Protein AF-0000000081576548 (afdb_homodimer)

Secondary structure (DSSP, 8-state):
-HHHHHHHHHHHHHHHHHHHHHHHHHHHHHHHHHHHHHHHHHHHHHHHHHHHHHHHHHHHHHHHHHH-/-HHHHHHHHHHHHHHHHHHHHHHHHHHHHHHHHHHHHHHHHHHHHHHHHHHHHHHHHHHHHHHHHHH-

Radius of gyration: 29.5 Å; Cα contacts (8 Å, |Δi|>4): 88; chains: 2; bounding box: 16×90×52 Å

Organism: NCBI:txid460523

Foldseek 3Di:
DVVVVVVVVVVVVVVVVVVVVVVVVVVVVVVVVVVVVVVVVVVVVVVVVVVVVVVVVVVVVVVVVVVD/DVVVVVVVVVVVVVVVVVVVVVVVVVVVVVVVVVVVVVVVVVVVVVVVVVVVVVVVVVVVVVVVVVVD

Structure (mmCIF, N/CA/C/O backbone):
data_AF-0000000081576548-model_v1
#
loop_
_entity.id
_entity.type
_entity.pdbx_description
1 polymer 'Uncharacterized protein'
#
loop_
_atom_site.group_PDB
_atom_site.id
_atom_site.type_symbol
_atom_site.label_atom_id
_atom_site.label_alt_id
_atom_site.label_comp_id
_atom_site.label_asym_id
_atom_site.label_entity_id
_atom_site.label_seq_id
_atom_site.pdbx_PDB_ins_code
_atom_site.Cartn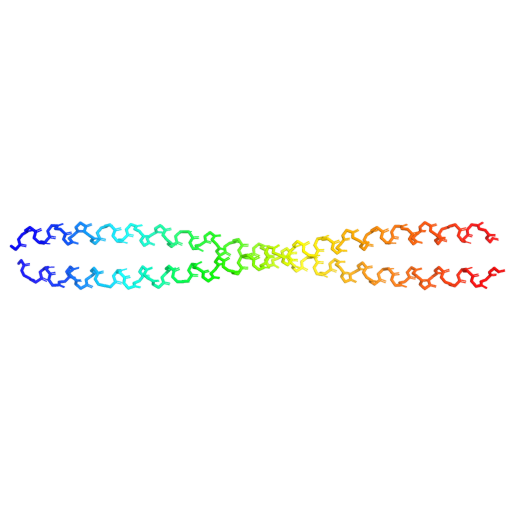_x
_atom_site.Cartn_y
_atom_site.Cartn_z
_atom_site.occupancy
_atom_site.B_iso_or_equiv
_atom_site.auth_seq_id
_atom_site.auth_comp_id
_atom_site.auth_asym_id
_atom_site.auth_atom_id
_atom_site.pdbx_PDB_model_num
ATOM 1 N N . GLU A 1 1 ? 2.977 46.156 26.688 1 48.28 1 GLU A N 1
ATOM 2 C CA . GLU A 1 1 ? 1.759 45.625 26.078 1 48.28 1 GLU A CA 1
ATOM 3 C C . GLU A 1 1 ? 1.893 45.562 24.562 1 48.28 1 GLU A C 1
ATOM 5 O O . GLU A 1 1 ? 1.538 44.531 23.953 1 48.28 1 GLU A O 1
ATOM 10 N N . ALA A 1 2 ? 2.373 46.438 23.797 1 54.47 2 ALA A N 1
ATOM 11 C CA . ALA A 1 2 ? 2.551 46.469 22.344 1 54.47 2 ALA A CA 1
ATOM 12 C C . ALA A 1 2 ? 3.578 45.438 2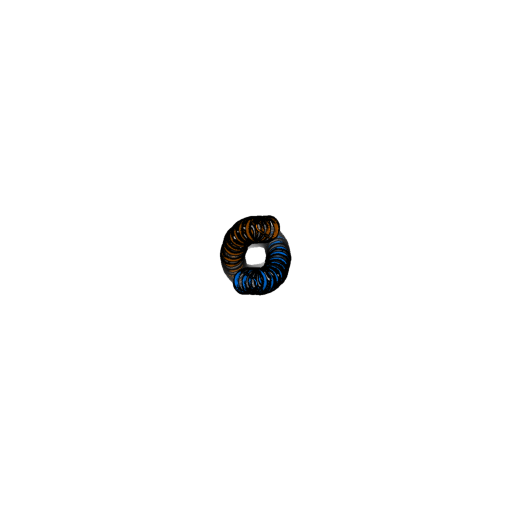1.891 1 54.47 2 ALA A C 1
ATOM 14 O O . ALA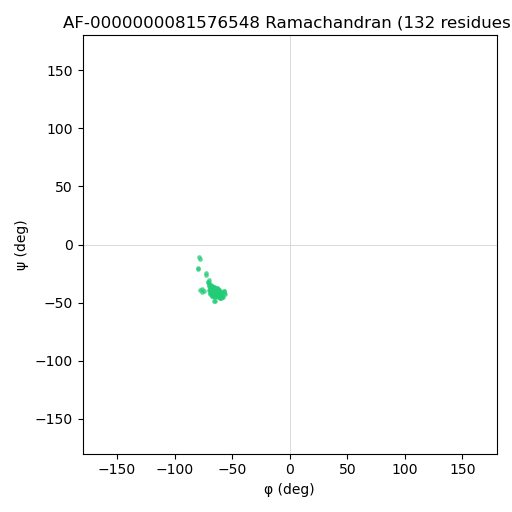 A 1 2 ? 3.385 44.781 20.875 1 54.47 2 ALA A O 1
ATOM 15 N N . TYR A 1 3 ? 4.605 45.25 22.656 1 56.34 3 TYR A N 1
ATOM 16 C CA . TYR A 1 3 ? 5.664 44.281 22.312 1 56.34 3 TYR A CA 1
ATOM 17 C C . TYR A 1 3 ? 5.148 42.844 22.359 1 56.34 3 TYR A C 1
ATOM 19 O O . TYR A 1 3 ? 5.469 42.062 21.484 1 56.34 3 TYR A O 1
ATOM 27 N N . LYS A 1 4 ? 4.25 42.688 23.344 1 64.75 4 LYS A N 1
ATOM 28 C CA . LYS A 1 4 ? 3.686 41.344 23.484 1 64.75 4 LYS A CA 1
ATOM 29 C C . LYS A 1 4 ? 2.711 41.031 22.359 1 64.75 4 LYS A C 1
ATOM 31 O O . LYS A 1 4 ? 2.674 39.906 21.859 1 64.75 4 LYS A O 1
ATOM 36 N N . SER A 1 5 ? 2.141 42.156 21.844 1 67.75 5 SER A N 1
ATOM 37 C CA . SER A 1 5 ? 1.157 41.969 20.781 1 67.75 5 SER A CA 1
ATOM 38 C C . SER A 1 5 ? 1.828 41.594 19.453 1 67.75 5 SER A C 1
ATOM 40 O O . SER A 1 5 ? 1.358 40.719 18.734 1 67.75 5 SER A O 1
ATOM 42 N N . GLY A 1 6 ? 2.965 42.219 19.156 1 69.62 6 GLY A N 1
ATOM 43 C CA . GLY A 1 6 ? 3.705 41.938 17.938 1 69.62 6 GLY A CA 1
ATOM 44 C C . GLY A 1 6 ? 4.273 40.531 17.906 1 69.62 6 GLY A C 1
ATOM 45 O O . GLY A 1 6 ? 4.277 39.875 16.859 1 69.62 6 GLY A O 1
ATOM 46 N N . SER A 1 7 ? 4.684 40.156 19.172 1 78 7 SER A N 1
ATOM 47 C CA . SER A 1 7 ? 5.281 38.812 19.281 1 78 7 SER A CA 1
ATOM 48 C C . SER A 1 7 ? 4.238 37.719 19.094 1 78 7 SER A C 1
ATOM 50 O O . SER A 1 7 ? 4.488 36.719 18.406 1 78 7 SER A O 1
ATOM 52 N N . GLU A 1 8 ? 2.926 38.031 19.516 1 81.31 8 GLU A N 1
ATOM 53 C CA . GLU A 1 8 ? 1.854 37.062 19.406 1 81.31 8 GLU A CA 1
ATOM 54 C C . GLU A 1 8 ? 1.343 36.969 17.969 1 81.31 8 GLU A C 1
ATOM 56 O O . GLU A 1 8 ? 1.023 35.875 17.5 1 81.31 8 GLU A O 1
ATOM 61 N N . ALA A 1 9 ? 1.272 38.188 17.344 1 83.31 9 ALA A N 1
ATOM 62 C CA . ALA A 1 9 ? 0.846 38.219 15.953 1 83.31 9 ALA A CA 1
ATOM 63 C C . ALA A 1 9 ? 1.82 37.438 15.07 1 83.31 9 ALA A C 1
ATOM 65 O O . ALA A 1 9 ? 1.403 36.719 14.156 1 83.31 9 ALA A O 1
ATOM 66 N N . SER A 1 10 ? 3.109 37.656 15.383 1 88.5 10 SER A N 1
ATOM 67 C CA . SER A 1 10 ? 4.145 36.938 14.633 1 88.5 10 SER A CA 1
ATOM 68 C C . SER A 1 10 ? 4.055 35.438 14.867 1 88.5 10 SER A C 1
ATOM 70 O O . SER A 1 10 ? 4.242 34.656 13.938 1 88.5 10 SER A O 1
ATOM 72 N N . GLU A 1 11 ? 3.762 35.094 16.094 1 91.81 11 GLU A N 1
ATOM 73 C CA . GLU A 1 11 ? 3.625 33.656 16.422 1 91.81 11 GLU A CA 1
ATOM 74 C C . GLU A 1 11 ? 2.426 33.031 15.719 1 91.81 11 GLU A C 1
ATOM 76 O O . GLU A 1 11 ? 2.5 31.906 15.242 1 91.81 11 GLU A O 1
ATOM 81 N N . VAL A 1 12 ? 1.309 33.781 15.648 1 92.56 12 VAL A N 1
ATOM 82 C CA . VAL A 1 12 ? 0.111 33.312 14.953 1 92.56 12 VAL A CA 1
ATOM 83 C C . VAL A 1 12 ? 0.426 33.062 13.477 1 92.56 12 VAL A C 1
ATOM 85 O O . VAL A 1 12 ? 0.033 32.062 12.906 1 92.56 12 VAL A O 1
ATOM 88 N N . GLU A 1 13 ? 1.193 34.031 12.891 1 92.38 13 GLU A N 1
ATOM 89 C CA . GLU A 1 13 ? 1.563 33.875 11.492 1 92.38 13 GLU A CA 1
ATOM 90 C C . GLU A 1 13 ? 2.43 32.656 11.266 1 92.38 13 GLU A C 1
ATOM 92 O O . GLU A 1 13 ? 2.24 31.922 10.289 1 92.38 13 GLU A O 1
ATOM 97 N N . LYS A 1 14 ? 3.361 32.406 12.164 1 96.19 14 LYS A N 1
ATOM 98 C CA . LYS A 1 14 ? 4.238 31.234 12.07 1 96.19 14 LYS A CA 1
ATOM 99 C C . LYS A 1 14 ? 3.443 29.938 12.203 1 96.19 14 LYS A C 1
ATOM 101 O O . LYS A 1 14 ? 3.65 28.984 11.43 1 96.19 14 LYS A O 1
ATOM 106 N N . LEU A 1 15 ? 2.533 29.938 13.117 1 97.25 15 LEU A N 1
ATOM 107 C CA . LEU A 1 15 ? 1.735 28.734 13.367 1 97.25 15 LEU A CA 1
ATOM 108 C C . LEU A 1 15 ? 0.798 28.453 12.203 1 97.25 15 LEU A C 1
ATOM 110 O O . LEU A 1 15 ? 0.596 27.297 11.836 1 97.25 15 LEU A O 1
ATOM 114 N N . LYS A 1 16 ? 0.232 29.5 11.594 1 97.5 16 LYS A N 1
ATOM 115 C CA . LYS A 1 16 ? -0.64 29.312 10.438 1 97.5 16 LYS A CA 1
ATOM 116 C C . LYS A 1 16 ? 0.132 28.75 9.25 1 97.5 16 LYS A C 1
ATOM 118 O O . LYS A 1 16 ? -0.38 27.906 8.516 1 97.5 16 LYS A O 1
ATOM 123 N N . LYS A 1 17 ? 1.361 29.188 9.07 1 97.94 17 LYS A N 1
ATOM 124 C CA . LYS A 1 17 ? 2.203 28.672 7.992 1 97.94 17 LYS A CA 1
ATOM 125 C C . LYS A 1 17 ? 2.537 27.203 8.211 1 97.94 17 LYS A C 1
ATOM 127 O O . LYS A 1 17 ? 2.469 26.391 7.281 1 97.94 17 LYS A O 1
ATOM 132 N N . GLU A 1 18 ? 2.893 26.859 9.391 1 97.94 18 GLU A N 1
ATOM 133 C CA . GLU A 1 18 ? 3.207 25.484 9.742 1 97.94 18 GLU A CA 1
ATOM 134 C C . GLU A 1 18 ? 1.997 24.578 9.547 1 97.94 18 GLU A C 1
ATOM 136 O O . GLU A 1 18 ? 2.127 23.453 9.031 1 97.94 18 GLU A O 1
ATOM 141 N N . LEU A 1 19 ? 0.865 25.078 9.984 1 98.06 19 LEU A N 1
ATOM 142 C CA . LEU A 1 19 ? -0.376 24.328 9.82 1 98.06 19 LEU A CA 1
ATOM 143 C C . LEU A 1 19 ? -0.665 24.078 8.344 1 98.06 19 LEU A C 1
ATOM 145 O O . LEU A 1 19 ? -1.049 22.969 7.969 1 98.06 19 LEU A O 1
ATOM 149 N N . ASP A 1 20 ? -0.522 25.047 7.539 1 97.81 20 ASP A N 1
ATOM 150 C CA . ASP A 1 20 ? -0.749 24.922 6.105 1 97.81 20 ASP A CA 1
ATOM 151 C C . ASP A 1 20 ? 0.197 23.891 5.488 1 97.81 20 ASP A C 1
ATOM 153 O O . ASP A 1 20 ? -0.222 23.062 4.68 1 97.81 20 ASP A O 1
ATOM 157 N N . GLU A 1 21 ? 1.463 23.953 5.84 1 97.62 21 GLU A N 1
ATOM 158 C CA . GLU A 1 21 ? 2.455 23 5.348 1 97.62 21 GLU A CA 1
ATOM 159 C C . GLU A 1 21 ? 2.111 21.562 5.766 1 97.62 21 GLU A C 1
ATOM 161 O O . GLU A 1 21 ? 2.248 20.641 4.977 1 97.62 21 GLU A O 1
ATOM 166 N N . LEU A 1 22 ? 1.723 21.438 6.949 1 98.06 22 LEU A N 1
ATOM 167 C CA . LEU A 1 22 ? 1.377 20.109 7.461 1 98.06 22 LEU A CA 1
ATOM 168 C C . LEU A 1 22 ? 0.133 19.578 6.766 1 98.06 22 LEU A C 1
ATOM 170 O O . LEU A 1 22 ? 0.042 1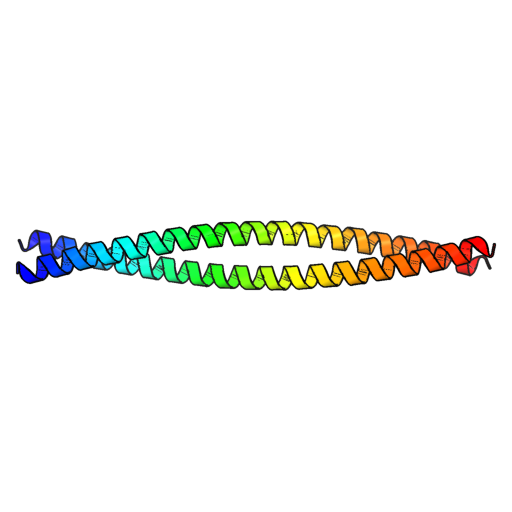8.375 6.492 1 98.06 22 LEU A O 1
ATOM 174 N N . LYS A 1 23 ? -0.826 20.438 6.504 1 98.12 23 LYS A N 1
ATOM 175 C CA . LYS A 1 23 ? -2.027 20.016 5.785 1 98.12 23 LYS A CA 1
ATOM 176 C C . LYS A 1 23 ? -1.693 19.547 4.371 1 98.12 23 LYS A C 1
ATOM 178 O O . LYS A 1 23 ? -2.238 18.562 3.895 1 98.12 23 LYS A O 1
ATOM 183 N N . GLN A 1 24 ? -0.76 20.234 3.766 1 97.75 24 GLN A N 1
ATOM 184 C CA . GLN A 1 24 ? -0.324 19.828 2.432 1 97.75 24 GLN A CA 1
ATOM 185 C C . GLN A 1 24 ? 0.397 18.484 2.469 1 97.75 24 GLN A C 1
ATOM 187 O O . GLN A 1 24 ? 0.151 17.625 1.625 1 97.75 24 GLN A O 1
ATOM 192 N N . ALA A 1 25 ? 1.241 18.344 3.402 1 97.44 25 ALA A N 1
ATOM 193 C CA . ALA A 1 25 ? 1.959 17.078 3.559 1 97.44 25 ALA A CA 1
ATOM 194 C C . ALA A 1 25 ? 0.994 15.938 3.834 1 97.44 25 ALA A C 1
ATOM 196 O O . ALA A 1 25 ? 1.161 14.836 3.303 1 97.44 25 ALA A O 1
ATOM 197 N N . SER A 1 26 ? 0.041 16.219 4.605 1 97.94 26 SER A N 1
ATOM 198 C CA . SER A 1 26 ? -0.965 15.219 4.941 1 97.94 26 SER A CA 1
ATOM 199 C C . SER A 1 26 ? -1.747 14.789 3.705 1 97.94 26 SER A C 1
ATOM 201 O O . SER A 1 26 ? -2.066 13.609 3.551 1 97.94 26 SER A O 1
ATOM 203 N N . ALA A 1 27 ? -2.08 15.719 2.889 1 97.88 27 ALA A N 1
ATOM 204 C CA . ALA A 1 27 ? -2.805 15.414 1.658 1 97.88 27 ALA A CA 1
ATOM 205 C C . ALA A 1 27 ? -1.972 14.523 0.741 1 97.88 27 ALA A C 1
ATOM 207 O O . ALA A 1 27 ? -2.506 13.625 0.086 1 97.88 27 ALA A O 1
ATOM 208 N N . LYS A 1 28 ? -0.682 14.781 0.688 1 98.31 28 LYS A N 1
ATOM 209 C CA . LYS A 1 28 ? 0.211 13.961 -0.121 1 98.31 28 LYS A CA 1
ATOM 210 C C . LYS A 1 28 ? 0.29 12.531 0.424 1 98.31 28 LYS A C 1
ATOM 212 O O . LYS A 1 28 ? 0.306 11.57 -0.344 1 98.31 28 LYS A O 1
ATOM 217 N N . LYS A 1 29 ? 0.318 12.5 1.663 1 98.75 29 LYS A N 1
ATOM 218 C CA . LYS A 1 29 ? 0.351 11.18 2.293 1 98.75 29 LYS A CA 1
ATOM 219 C C . LYS A 1 29 ? -0.941 10.414 2.031 1 98.75 29 LYS A C 1
ATOM 221 O O . LYS A 1 29 ? -0.914 9.203 1.801 1 98.75 29 LYS A O 1
ATOM 226 N N . ASP A 1 30 ? -2.084 11.102 2.109 1 98.62 30 ASP A N 1
ATOM 227 C CA . ASP A 1 30 ? -3.361 10.477 1.781 1 98.62 30 ASP A CA 1
ATOM 228 C C . ASP A 1 30 ? -3.348 9.914 0.362 1 98.62 30 ASP A C 1
ATOM 230 O O . ASP A 1 30 ? -3.836 8.805 0.124 1 98.62 30 ASP A O 1
ATOM 234 N N . ALA A 1 31 ? -2.775 10.594 -0.576 1 98.75 31 ALA A N 1
ATOM 235 C CA . ALA A 1 31 ? -2.693 10.148 -1.964 1 98.75 31 ALA A CA 1
ATOM 236 C C . ALA A 1 31 ? -1.814 8.906 -2.092 1 98.75 31 ALA A C 1
ATOM 238 O O . ALA A 1 31 ? -2.127 7.992 -2.857 1 98.75 31 ALA A O 1
ATOM 239 N N . LYS A 1 32 ? -0.763 8.883 -1.355 1 98.88 32 LYS A N 1
ATOM 240 C CA . LYS A 1 32 ? 0.138 7.73 -1.376 1 98.88 32 LYS A CA 1
ATOM 241 C C . LYS A 1 32 ? -0.542 6.488 -0.808 1 98.88 32 LYS A C 1
ATOM 243 O O . LYS A 1 32 ? -0.402 5.395 -1.355 1 98.88 32 LYS A O 1
ATOM 248 N N . ILE A 1 33 ? -1.24 6.75 0.256 1 98.88 33 ILE A N 1
ATOM 249 C CA . ILE A 1 33 ? -1.975 5.656 0.882 1 98.88 33 ILE A CA 1
ATOM 250 C C . ILE A 1 33 ? -2.977 5.074 -0.111 1 98.88 33 ILE A C 1
ATOM 252 O O . ILE A 1 33 ? -3.055 3.854 -0.281 1 98.88 33 ILE A O 1
ATOM 256 N N . GLU A 1 34 ? -3.688 5.887 -0.778 1 98.69 34 GLU A N 1
ATOM 257 C CA . GLU A 1 34 ? -4.66 5.43 -1.767 1 98.69 34 GLU A CA 1
ATOM 258 C C . GLU A 1 34 ? -3.986 4.621 -2.871 1 98.69 34 GLU A C 1
ATOM 260 O O . GLU A 1 34 ? -4.492 3.574 -3.277 1 98.69 34 GLU A O 1
ATOM 265 N N . SER A 1 35 ? -2.854 5.031 -3.338 1 98.88 35 SER A N 1
ATOM 266 C CA . SER A 1 35 ? -2.111 4.344 -4.391 1 98.88 35 SER A CA 1
ATOM 267 C C . SER A 1 35 ? -1.643 2.969 -3.932 1 98.88 35 SER A C 1
ATOM 269 O O . SER A 1 35 ? -1.769 1.987 -4.668 1 98.88 35 SER A O 1
ATOM 271 N N . LEU A 1 36 ? -1.207 3.008 -2.789 1 98.81 36 LEU A N 1
ATOM 272 C CA . LEU A 1 36 ? -0.706 1.755 -2.236 1 98.81 36 LEU A CA 1
ATOM 273 C C . LEU A 1 36 ? -1.843 0.761 -2.025 1 98.81 36 LEU A C 1
ATOM 275 O O . LEU A 1 36 ? -1.677 -0.438 -2.26 1 98.81 36 LEU A O 1
ATOM 279 N N . GLU A 1 37 ? -2.965 1.225 -1.552 1 98.75 37 GLU A N 1
ATOM 280 C CA . GLU A 1 37 ? -4.121 0.357 -1.358 1 98.75 37 GLU A CA 1
ATOM 281 C C . GLU A 1 37 ? -4.609 -0.217 -2.686 1 98.75 37 GLU A C 1
ATOM 283 O O . GLU A 1 37 ? -4.98 -1.391 -2.764 1 98.75 37 GLU A O 1
ATOM 288 N N . LYS A 1 38 ? -4.578 0.543 -3.74 1 98.81 38 LYS A N 1
ATOM 289 C CA . LYS A 1 38 ? -4.957 0.07 -5.066 1 98.81 38 LYS A CA 1
ATOM 290 C C . LYS A 1 38 ? -3.99 -1.001 -5.566 1 98.81 38 LYS A C 1
ATOM 292 O O . LYS A 1 38 ? -4.414 -2.045 -6.062 1 98.81 38 LYS A O 1
ATOM 297 N N . GLU A 1 39 ? -2.787 -0.712 -5.449 1 98.44 39 GLU A N 1
ATOM 298 C CA . GLU A 1 39 ? -1.761 -1.653 -5.887 1 98.44 39 GLU A CA 1
ATOM 299 C C . GLU A 1 39 ? -1.863 -2.973 -5.129 1 98.44 39 GLU A C 1
ATOM 301 O O . GLU A 1 39 ? -1.76 -4.047 -5.727 1 98.44 39 GLU A O 1
ATOM 306 N N . ASN A 1 40 ? -2.016 -2.807 -3.844 1 98.56 40 ASN A N 1
ATOM 307 C CA . ASN A 1 40 ? -2.184 -3.99 -3.004 1 98.56 40 ASN A CA 1
ATOM 308 C C . ASN A 1 40 ? -3.367 -4.836 -3.461 1 98.56 40 ASN A C 1
ATOM 310 O O . ASN A 1 40 ? -3.279 -6.066 -3.5 1 98.56 40 ASN A O 1
ATOM 314 N N . THR A 1 41 ? -4.422 -4.242 -3.787 1 98.69 41 THR A N 1
ATOM 315 C CA . THR A 1 41 ? -5.594 -4.953 -4.289 1 98.69 41 THR A CA 1
ATOM 316 C C . THR A 1 41 ? -5.273 -5.668 -5.598 1 98.69 41 THR A C 1
ATOM 318 O O . THR A 1 41 ? -5.648 -6.828 -5.781 1 98.69 41 THR A O 1
ATOM 321 N N . GLU A 1 42 ? -4.586 -5.039 -6.52 1 98.31 42 GLU A N 1
ATOM 322 C CA . GLU A 1 42 ? -4.219 -5.617 -7.809 1 98.31 42 GLU A CA 1
ATOM 323 C C . GLU A 1 42 ? -3.312 -6.832 -7.629 1 98.31 42 GLU A C 1
ATOM 325 O O . GLU A 1 42 ? -3.49 -7.852 -8.297 1 98.31 42 GLU A O 1
ATOM 330 N N . PHE A 1 43 ? -2.432 -6.711 -6.75 1 98.62 43 PHE A N 1
ATOM 331 C CA . PHE A 1 43 ? -1.52 -7.82 -6.512 1 98.62 43 PHE A CA 1
ATOM 332 C C . PHE A 1 43 ? -2.25 -8.992 -5.867 1 98.62 43 PHE A C 1
ATOM 334 O O . PHE A 1 43 ? -1.972 -10.156 -6.184 1 98.62 43 PHE A O 1
ATOM 341 N N . LYS A 1 44 ? -3.133 -8.703 -4.949 1 98.25 44 LYS A N 1
ATOM 342 C CA . LYS A 1 44 ? -3.93 -9.75 -4.32 1 98.25 44 LYS A CA 1
ATOM 343 C C . LYS A 1 44 ? -4.75 -10.516 -5.355 1 98.25 44 LYS A C 1
ATOM 345 O O . LYS A 1 44 ? -4.785 -11.75 -5.344 1 98.25 44 LYS A O 1
ATOM 350 N N . GLU A 1 45 ? -5.367 -9.812 -6.227 1 98.38 45 GLU A N 1
ATOM 351 C CA . GLU A 1 45 ? -6.16 -10.438 -7.281 1 98.38 45 GLU A CA 1
ATOM 352 C C . GLU A 1 45 ? -5.277 -11.266 -8.211 1 98.38 45 GLU A C 1
ATOM 354 O O . GLU A 1 45 ? -5.66 -12.367 -8.617 1 98.38 45 GLU A O 1
ATOM 359 N N . SER A 1 46 ? -4.148 -10.734 -8.57 1 98.44 46 SER A N 1
ATOM 360 C CA . SER A 1 46 ? -3.203 -11.453 -9.422 1 98.44 46 SER A CA 1
ATOM 361 C C . SER A 1 46 ? -2.729 -12.742 -8.758 1 98.44 46 SER A C 1
ATOM 363 O O . SER A 1 46 ? -2.672 -13.789 -9.406 1 98.44 46 SER A O 1
ATOM 365 N N . ASN A 1 47 ? -2.455 -12.617 -7.516 1 98.38 47 ASN A N 1
ATOM 366 C CA . ASN A 1 47 ? -2.029 -13.789 -6.758 1 98.38 47 ASN A CA 1
ATOM 367 C C . ASN A 1 47 ? -3.113 -14.859 -6.73 1 98.38 47 ASN A C 1
ATOM 369 O O . ASN A 1 47 ? -2.818 -16.047 -6.855 1 98.38 47 ASN A O 1
ATOM 373 N N . GLU A 1 48 ? -4.324 -14.508 -6.57 1 98.25 48 GLU A N 1
ATOM 374 C CA . GLU A 1 48 ? -5.434 -15.461 -6.559 1 98.25 48 GLU A CA 1
ATOM 375 C C . GLU A 1 48 ? -5.582 -16.156 -7.906 1 98.25 48 GLU A C 1
ATOM 377 O O . GLU A 1 48 ? -5.758 -17.375 -7.969 1 98.25 48 GLU A O 1
ATOM 382 N N . LYS A 1 49 ? -5.457 -15.406 -9.062 1 98.62 49 LYS A N 1
ATOM 383 C CA . LYS A 1 49 ? -5.562 -15.953 -10.406 1 98.62 49 LYS A CA 1
ATOM 384 C C . LYS A 1 49 ? -4.426 -16.922 -10.695 1 98.62 49 LYS A C 1
ATOM 386 O O . LYS A 1 49 ? -4.652 -18.016 -11.25 1 98.62 49 LYS A O 1
ATOM 391 N N . LEU A 1 50 ? -3.299 -16.547 -10.266 1 98.5 50 LEU A N 1
ATOM 392 C CA . LEU A 1 50 ? -2.129 -17.391 -10.492 1 98.5 50 LEU A CA 1
ATOM 393 C C . LEU A 1 50 ? -2.219 -18.688 -9.688 1 98.5 50 LEU A C 1
ATOM 395 O O . LEU A 1 50 ? -1.854 -19.75 -10.18 1 98.5 50 LEU A O 1
ATOM 399 N N . THR A 1 51 ? -2.658 -18.578 -8.492 1 98.38 51 THR A N 1
ATOM 400 C CA . THR A 1 51 ? -2.822 -19.766 -7.648 1 98.38 51 THR A CA 1
ATOM 401 C C . THR A 1 51 ? -3.818 -20.734 -8.266 1 98.38 51 THR A C 1
ATOM 403 O O . THR A 1 51 ? -3.564 -21.938 -8.328 1 98.38 51 THR A O 1
ATOM 406 N N . LYS A 1 52 ? -4.891 -20.219 -8.828 1 98.31 52 LYS A N 1
ATOM 407 C CA . LYS A 1 52 ? -5.891 -21.047 -9.492 1 98.31 52 LYS A CA 1
ATOM 408 C C . LYS A 1 52 ? -5.316 -21.703 -10.742 1 98.31 52 LYS A C 1
ATOM 410 O O . LYS A 1 52 ? -5.539 -22.891 -10.984 1 98.31 52 LYS A O 1
ATOM 415 N N . SER A 1 53 ? -4.605 -20.875 -11.43 1 97.44 53 SER A N 1
ATOM 416 C CA . SER A 1 53 ? -3.977 -21.391 -12.648 1 97.44 53 SER A CA 1
ATOM 417 C C . SER A 1 53 ? -2.982 -22.5 -12.328 1 97.44 53 SER A C 1
ATOM 419 O O . SER A 1 53 ? -2.959 -23.531 -13.008 1 97.44 53 SER A O 1
ATOM 421 N N . ASN A 1 54 ? -2.266 -22.266 -11.328 1 97.81 54 ASN A N 1
ATOM 422 C CA . ASN A 1 54 ? -1.286 -23.25 -10.898 1 97.81 54 ASN A CA 1
ATOM 423 C C . ASN A 1 54 ? -1.957 -24.562 -10.484 1 97.81 54 ASN A C 1
ATOM 425 O O . ASN A 1 54 ? -1.476 -25.641 -10.82 1 97.81 54 ASN A O 1
ATOM 429 N N . LYS A 1 55 ? -3.016 -24.547 -9.844 1 98.19 55 LYS A N 1
ATOM 430 C CA . LYS A 1 55 ? -3.742 -25.734 -9.414 1 98.19 55 LYS A CA 1
ATOM 431 C C . LYS A 1 55 ? -4.305 -26.5 -10.609 1 98.19 55 LYS A C 1
ATOM 433 O O . LYS A 1 55 ? -4.246 -27.734 -10.641 1 98.19 55 LYS A O 1
ATOM 438 N N . LYS A 1 56 ? -4.82 -25.859 -11.609 1 98.12 56 LYS A N 1
ATOM 439 C CA . LYS A 1 56 ? -5.344 -26.484 -12.82 1 98.12 56 LYS A CA 1
ATOM 440 C C . LYS A 1 56 ? -4.238 -27.188 -13.602 1 98.12 56 LYS A C 1
ATOM 442 O O . LYS A 1 56 ? -4.426 -28.312 -14.078 1 98.12 56 LYS A O 1
ATOM 447 N N . LEU A 1 57 ? -3.143 -26.5 -13.602 1 97.31 57 LEU A N 1
ATOM 448 C CA . LEU A 1 57 ? -2.002 -27.062 -14.32 1 97.31 57 LEU A CA 1
ATOM 449 C C . LEU A 1 57 ? -1.468 -28.297 -13.609 1 97.31 57 LEU A C 1
ATOM 451 O O . LEU A 1 57 ? -1.121 -29.281 -14.25 1 97.31 57 LEU A O 1
ATOM 455 N N . GLU A 1 58 ? -1.408 -28.203 -12.359 1 96.56 58 GLU A N 1
ATOM 456 C CA . GLU A 1 58 ? -0.968 -29.344 -11.578 1 96.56 58 GLU A CA 1
ATOM 457 C C . GLU A 1 58 ? -1.875 -30.562 -11.812 1 96.56 58 GLU A C 1
ATOM 459 O O . GLU A 1 58 ? -1.394 -31.672 -11.992 1 96.56 58 GLU A O 1
ATOM 464 N N . THR A 1 59 ? -3.174 -30.297 -11.805 1 97.31 59 THR A N 1
ATOM 465 C CA . THR A 1 59 ? -4.141 -31.375 -12.031 1 97.31 59 THR A CA 1
ATOM 466 C C . THR A 1 59 ? -3.979 -31.969 -13.43 1 97.31 59 THR A C 1
ATOM 468 O O . THR A 1 59 ? -3.918 -33.188 -13.586 1 97.31 59 THR A O 1
ATOM 471 N N . LEU A 1 60 ? -3.83 -31.141 -14.406 1 95.56 60 LEU A N 1
ATOM 472 C CA . LEU A 1 60 ? -3.654 -31.578 -15.781 1 95.56 60 LEU A CA 1
ATOM 473 C C . LEU A 1 60 ? -2.367 -32.375 -15.938 1 95.56 60 LEU A C 1
ATOM 475 O O . LEU A 1 60 ? -2.371 -33.469 -16.547 1 95.56 60 LEU A O 1
ATOM 479 N N . CYS A 1 61 ? -1.346 -31.938 -15.336 1 95.25 61 CYS A N 1
ATOM 480 C CA . CYS A 1 61 ? -0.058 -32.625 -15.422 1 95.25 61 CYS A CA 1
ATOM 481 C C . CYS A 1 61 ? -0.106 -33.969 -14.727 1 95.25 61 CYS A C 1
ATOM 483 O O . CYS A 1 61 ? 0.46 -34.938 -15.219 1 95.25 61 CYS A O 1
ATOM 485 N N . SER A 1 62 ? -0.765 -34 -13.656 1 94.75 62 SER A N 1
ATOM 486 C CA . SER A 1 62 ? -0.923 -35.25 -12.93 1 94.75 62 SER A CA 1
ATOM 487 C C . SER A 1 62 ? -1.692 -36.281 -13.75 1 94.75 62 SER A C 1
ATOM 489 O O . SER A 1 62 ? -1.339 -37.469 -13.773 1 94.75 62 SER A O 1
ATOM 491 N N . GLU A 1 63 ? -2.746 -35.875 -14.508 1 94.44 63 GLU A N 1
ATOM 492 C CA . GLU A 1 63 ? -3.523 -36.75 -15.383 1 94.44 63 GLU A CA 1
ATOM 493 C C . GLU A 1 63 ? -2.674 -37.281 -16.547 1 94.44 63 GLU A C 1
ATOM 495 O O . GLU A 1 63 ? -2.729 -38.469 -16.875 1 94.44 63 GLU A O 1
ATOM 500 N N . LEU A 1 64 ? -1.848 -36.5 -17.047 1 93.25 64 LEU A N 1
ATOM 501 C CA . LEU A 1 64 ? -0.971 -36.875 -18.141 1 93.25 64 LEU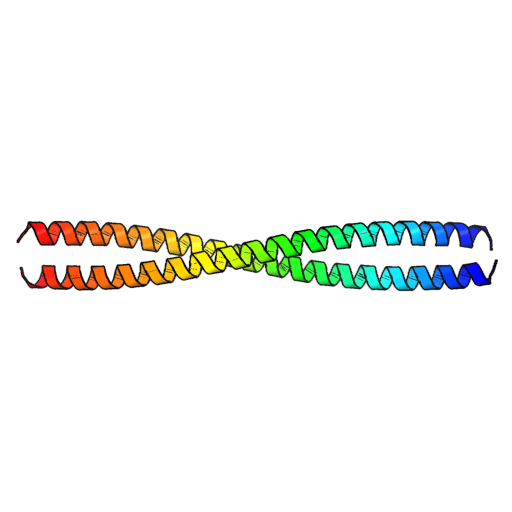 A CA 1
ATOM 502 C C . LEU A 1 64 ? 0.084 -37.875 -17.688 1 93.25 64 LEU A C 1
ATOM 504 O O . LEU A 1 64 ? 0.411 -38.812 -18.406 1 93.25 64 LEU A O 1
ATOM 508 N N . LYS A 1 65 ? 0.529 -37.781 -16.484 1 91.5 65 LYS A N 1
ATOM 509 C CA . LYS A 1 65 ? 1.521 -38.688 -15.914 1 91.5 65 LYS A CA 1
ATOM 510 C C . LYS A 1 65 ? 0.931 -40.062 -15.703 1 91.5 65 LYS A C 1
ATOM 512 O O . LYS A 1 65 ? 1.604 -41.094 -15.93 1 91.5 65 LYS A O 1
ATOM 517 N N . ASN A 1 66 ? -0.283 -40.062 -15.367 1 87.5 66 ASN A N 1
ATOM 518 C CA . ASN A 1 66 ? -0.948 -41.344 -15.07 1 87.5 66 ASN A CA 1
ATOM 519 C C . ASN A 1 66 ? -1.362 -42.062 -16.344 1 87.5 66 ASN A C 1
ATOM 521 O O . ASN A 1 66 ? -1.587 -43.281 -16.328 1 8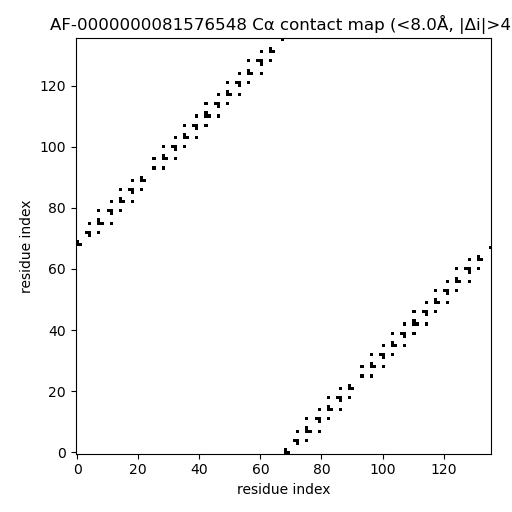7.5 66 ASN A O 1
ATOM 525 N N . MET A 1 67 ? -1.521 -41.562 -17.422 1 82.19 67 MET A N 1
ATOM 526 C CA . MET A 1 67 ? -1.854 -42.156 -18.703 1 82.19 67 MET A CA 1
ATOM 527 C C . MET A 1 67 ? -0.626 -42.812 -19.344 1 82.19 67 MET A C 1
ATOM 529 O O . MET A 1 67 ? -0.751 -43.75 -20.141 1 82.19 67 MET A O 1
ATOM 533 N N . LYS A 1 68 ? 0.556 -42.562 -18.844 1 64.69 68 LYS A N 1
ATOM 534 C CA . LYS A 1 68 ? 1.744 -43.281 -19.312 1 64.69 68 LYS A CA 1
ATOM 535 C C . LYS A 1 68 ? 2 -44.531 -18.5 1 64.69 68 LYS A C 1
ATOM 537 O O . LYS A 1 68 ? 2.455 -45.562 -19.031 1 64.69 68 LYS A O 1
ATOM 542 N N . GLU B 1 1 ? -5.973 47.656 23.172 1 47.53 1 GLU B N 1
ATOM 543 C CA . GLU B 1 1 ? -4.715 46.906 23.125 1 47.53 1 GLU B CA 1
ATOM 544 C C . GLU B 1 1 ? -4.801 45.625 23.938 1 47.53 1 GLU B C 1
ATOM 546 O O . GLU B 1 1 ? -4.391 44.562 23.469 1 47.53 1 GLU B O 1
ATOM 551 N N . ALA B 1 2 ? -5.297 45.5 25.078 1 53.88 2 ALA B N 1
ATOM 552 C CA . ALA B 1 2 ? -5.441 44.344 25.938 1 53.88 2 ALA B CA 1
ATOM 553 C C . ALA B 1 2 ? -6.398 43.312 25.344 1 53.88 2 ALA B C 1
ATOM 555 O O . ALA B 1 2 ? -6.148 42.125 25.406 1 53.88 2 ALA B O 1
ATOM 556 N N . TYR B 1 3 ? -7.434 43.781 24.688 1 55.19 3 TYR B N 1
ATOM 557 C CA . TYR B 1 3 ? -8.43 42.875 24.094 1 55.19 3 TYR B CA 1
ATOM 558 C C . TYR B 1 3 ? -7.84 42.094 22.922 1 55.19 3 TYR B C 1
ATOM 560 O O . TYR B 1 3 ? -8.109 40.906 22.75 1 55.19 3 TYR B O 1
ATOM 568 N N . LYS B 1 4 ? -6.941 42.875 22.25 1 64.06 4 LYS B N 1
ATOM 569 C CA . LYS B 1 4 ? -6.309 42.25 21.094 1 64.06 4 LYS B CA 1
ATOM 570 C C . LYS B 1 4 ? -5.297 41.188 21.516 1 64.06 4 LYS B C 1
ATOM 572 O O . LYS B 1 4 ? -5.195 40.125 20.906 1 64.06 4 LYS B O 1
ATOM 577 N N . SER B 1 5 ? -4.781 41.375 22.766 1 67.5 5 SER B N 1
ATOM 578 C CA . SER B 1 5 ? -3.762 40.469 23.25 1 67.5 5 SER B CA 1
ATOM 579 C C . SER B 1 5 ? -4.375 39.125 23.672 1 67.5 5 SER B C 1
ATOM 581 O O . SER B 1 5 ? -3.838 38.062 23.375 1 67.5 5 SER B O 1
ATOM 583 N N . GLY B 1 6 ? -5.566 39.188 24.281 1 69.88 6 GLY B N 1
ATOM 584 C CA . GLY B 1 6 ? -6.254 37.969 24.719 1 69.88 6 GLY B CA 1
ATOM 585 C C . GLY B 1 6 ? -6.742 37.125 23.562 1 69.88 6 GLY B C 1
ATOM 586 O O . GLY B 1 6 ? -6.691 35.875 23.625 1 69.88 6 GLY B O 1
ATOM 587 N N . SER B 1 7 ? -7.156 37.875 22.531 1 77.94 7 SER B N 1
ATOM 588 C CA . SER B 1 7 ? -7.68 37.188 21.359 1 77.94 7 SER B CA 1
ATOM 589 C C . SER B 1 7 ? -6.566 36.469 20.594 1 77.94 7 SER B C 1
ATOM 591 O O . SER B 1 7 ? -6.746 35.344 20.156 1 77.94 7 SER B O 1
ATOM 593 N N . GLU B 1 8 ? -5.301 37.094 20.641 1 81.56 8 GLU B N 1
ATOM 594 C CA . GLU B 1 8 ? -4.168 36.531 19.938 1 81.56 8 GLU B CA 1
ATOM 595 C C . GLU B 1 8 ? -3.611 35.312 20.688 1 81.56 8 GLU B C 1
ATOM 597 O O . GLU B 1 8 ? -3.219 34.312 20.062 1 81.56 8 GLU B O 1
ATOM 602 N N . ALA B 1 9 ? -3.592 35.531 22.062 1 83.38 9 ALA B N 1
ATOM 603 C CA . ALA B 1 9 ? -3.131 34.406 22.891 1 83.38 9 ALA B CA 1
ATOM 604 C C . ALA B 1 9 ? -4.035 33.188 22.734 1 83.38 9 ALA B C 1
ATOM 606 O O . ALA B 1 9 ? -3.553 32.062 22.672 1 83.38 9 ALA B O 1
ATOM 607 N N . SER B 1 10 ? -5.352 33.469 22.641 1 88.88 10 SER B N 1
ATOM 608 C CA . SER B 1 10 ? -6.32 32.406 22.453 1 88.88 10 SER B CA 1
ATOM 609 C C . SER B 1 10 ? -6.148 31.75 21.078 1 88.88 10 SER B C 1
ATOM 611 O O . SER B 1 10 ? -6.266 30.516 20.953 1 88.88 10 SER B O 1
ATOM 613 N N . GLU B 1 11 ? -5.863 32.562 20.094 1 91.88 11 GLU B N 1
ATOM 614 C CA . GLU B 1 11 ? -5.652 32.062 18.75 1 91.88 11 GLU B CA 1
ATOM 615 C C . GLU B 1 11 ? -4.402 31.188 18.672 1 91.88 11 GLU B C 1
ATOM 617 O O . GLU B 1 11 ? -4.395 30.156 18.016 1 91.88 11 GLU B O 1
ATOM 622 N N . VAL B 1 12 ? -3.334 31.609 19.344 1 92.69 12 VAL B N 1
ATOM 623 C CA . VAL B 1 12 ? -2.09 30.844 19.406 1 92.69 12 VAL B CA 1
ATOM 624 C C . VAL B 1 12 ? -2.352 29.484 20.031 1 92.69 12 VAL B C 1
ATOM 626 O O . VAL B 1 12 ? -1.879 28.453 19.531 1 92.69 12 VAL B O 1
ATOM 629 N N . GLU B 1 13 ? -3.168 29.5 21.125 1 92.38 13 GLU B N 1
ATOM 630 C CA . GLU B 1 13 ? -3.49 28.25 21.797 1 92.38 13 GLU B CA 1
ATOM 631 C C . GLU B 1 13 ? -4.277 27.312 20.875 1 92.38 13 GLU B C 1
ATOM 633 O O . GLU B 1 13 ? -4.012 26.109 20.828 1 92.38 13 GLU B O 1
ATOM 638 N N . LYS B 1 14 ? -5.219 27.844 20.109 1 96.31 14 LYS B N 1
ATOM 639 C CA . LYS B 1 14 ? -6.02 27.078 19.172 1 96.31 14 LYS B CA 1
ATOM 640 C C . LYS B 1 14 ? -5.152 26.5 18.062 1 96.31 14 LYS B C 1
ATOM 642 O O . LYS B 1 14 ? -5.281 25.312 17.703 1 96.31 14 LYS B O 1
ATOM 647 N N . LEU B 1 15 ? -4.258 27.297 17.578 1 97.25 15 LEU B N 1
ATOM 648 C CA . LEU B 1 15 ? -3.396 26.891 16.469 1 97.25 15 LEU B CA 1
ATOM 649 C C . LEU B 1 15 ? -2.412 25.812 16.922 1 97.25 15 LEU B C 1
ATOM 651 O O . LEU B 1 15 ? -2.135 24.859 16.188 1 97.25 15 LEU B O 1
ATOM 655 N N . LYS B 1 16 ? -1.892 25.938 18.141 1 97.56 16 LYS B N 1
ATOM 656 C CA . LYS B 1 16 ? -0.978 24.938 18.672 1 97.56 16 LYS B CA 1
ATOM 657 C C . LYS B 1 16 ? -1.681 23.594 18.844 1 97.56 16 LYS B C 1
ATOM 659 O O . LYS B 1 16 ? -1.099 22.531 18.578 1 97.56 16 LYS B O 1
ATOM 664 N N . LYS B 1 17 ? -2.934 23.609 19.281 1 97.88 17 LYS B N 1
ATOM 665 C CA . LYS B 1 17 ? -3.715 22.391 19.438 1 97.88 17 LYS B CA 1
ATOM 666 C C . LYS B 1 17 ? -3.967 21.719 18.078 1 97.88 17 LYS B C 1
ATOM 668 O O . LYS B 1 17 ? -3.824 20.5 17.938 1 97.88 17 LYS B O 1
ATOM 673 N N . GLU B 1 18 ? -4.336 22.5 17.125 1 97.94 18 GLU B N 1
ATOM 674 C CA . GLU B 1 18 ? -4.582 21.984 15.781 1 97.94 18 GLU B CA 1
ATOM 675 C C . GLU B 1 18 ? -3.312 21.391 15.18 1 97.94 18 GLU B C 1
ATOM 677 O O . GLU B 1 18 ? -3.361 20.328 14.547 1 97.94 18 GLU B O 1
ATOM 682 N N . LEU B 1 19 ? -2.234 22.109 15.383 1 98 19 LEU B N 1
ATOM 683 C CA . LEU B 1 19 ? -0.947 21.625 14.898 1 98 19 LEU B CA 1
ATOM 684 C C . LEU B 1 19 ? -0.595 20.281 15.531 1 98 19 LEU B C 1
ATOM 686 O O . LEU B 1 19 ? -0.134 19.359 14.844 1 98 19 LEU B O 1
ATOM 690 N N . ASP B 1 20 ? -0.787 20.141 16.797 1 97.88 20 ASP B N 1
ATOM 691 C CA . ASP B 1 20 ? -0.505 18.906 17.5 1 97.88 20 ASP B CA 1
ATOM 692 C C . ASP B 1 20 ? -1.369 17.766 16.984 1 97.88 20 ASP B C 1
ATOM 694 O O . ASP B 1 20 ? -0.877 16.656 16.766 1 97.88 20 ASP B O 1
ATOM 698 N N . GLU B 1 21 ? -2.646 18 16.766 1 97.62 21 GLU B N 1
ATOM 699 C CA . GLU B 1 21 ? -3.564 17 16.234 1 97.62 21 GLU B CA 1
ATOM 700 C C . GLU B 1 21 ? -3.15 16.562 14.828 1 97.62 21 GLU B C 1
ATOM 702 O O . GLU B 1 21 ? -3.211 15.383 14.5 1 97.62 21 GLU B O 1
ATOM 707 N N . LEU B 1 22 ? -2.791 17.484 14.055 1 98.06 22 LEU B N 1
ATOM 708 C CA . LEU B 1 22 ? -2.381 17.188 12.688 1 98.06 22 LEU B CA 1
ATOM 709 C C . LEU B 1 22 ? -1.087 16.375 12.68 1 98.06 22 LEU B C 1
ATOM 711 O O . LEU B 1 22 ? -0.917 15.484 11.852 1 98.06 22 LEU B O 1
ATOM 715 N N . LYS B 1 23 ? -0.182 16.703 13.57 1 98.06 23 LYS B N 1
ATOM 716 C CA . LYS B 1 23 ? 1.065 15.953 13.672 1 98.06 23 LYS B CA 1
ATOM 717 C C . LYS B 1 23 ? 0.804 14.508 14.078 1 98.06 23 LYS B C 1
ATOM 719 O O . LYS B 1 23 ? 1.422 13.586 13.539 1 98.06 23 LYS B O 1
ATOM 724 N N . GLN B 1 24 ? -0.147 14.328 14.945 1 97.75 24 GLN B N 1
ATOM 725 C CA . GLN B 1 24 ? -0.516 12.977 15.352 1 97.75 24 GLN B CA 1
ATOM 726 C C . GLN B 1 24 ? -1.156 12.203 14.203 1 97.75 24 GLN B C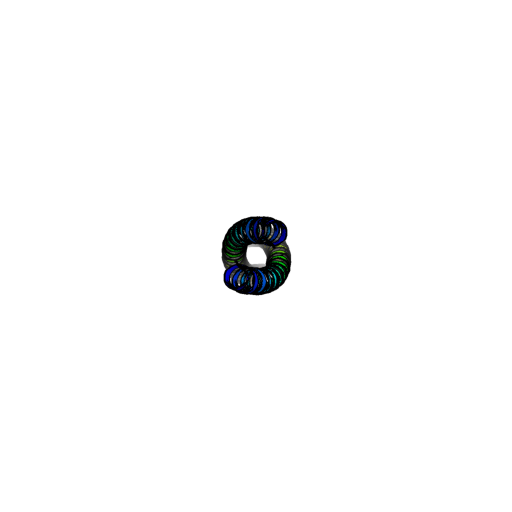 1
ATOM 728 O O . GLN B 1 24 ? -0.835 11.039 13.977 1 97.75 24 GLN B O 1
ATOM 733 N N . ALA B 1 25 ? -2.018 12.836 13.523 1 97.5 25 ALA B N 1
ATOM 734 C CA . ALA B 1 25 ? -2.66 12.211 12.367 1 97.5 25 ALA B CA 1
ATOM 735 C C . ALA B 1 25 ? -1.634 11.852 11.297 1 97.5 25 ALA B C 1
ATOM 737 O O . ALA B 1 25 ? -1.718 10.789 10.68 1 97.5 25 ALA B O 1
ATOM 738 N N . SER B 1 26 ? -0.735 12.719 11.148 1 97.94 26 SER B N 1
ATOM 739 C CA . SER B 1 26 ? 0.318 12.492 10.164 1 97.94 26 SER B CA 1
ATOM 740 C C . SER B 1 26 ? 1.162 11.273 10.523 1 97.94 26 SER B C 1
ATOM 742 O O . SER B 1 26 ? 1.557 10.508 9.641 1 97.94 26 SER B O 1
ATOM 744 N N . ALA B 1 27 ? 1.455 11.164 11.758 1 97.81 27 ALA B N 1
ATOM 745 C CA . ALA B 1 27 ? 2.232 10.016 12.219 1 97.81 27 ALA B CA 1
ATOM 746 C C . ALA B 1 27 ? 1.483 8.711 11.961 1 97.81 27 ALA B C 1
ATOM 748 O O . ALA B 1 27 ? 2.09 7.699 11.602 1 97.81 27 ALA B O 1
ATOM 749 N N . LYS B 1 28 ? 0.199 8.719 12.148 1 98.31 28 LYS B N 1
ATOM 750 C CA . LYS B 1 28 ? -0.619 7.539 11.891 1 98.31 28 LYS B CA 1
ATOM 751 C C . LYS B 1 28 ? -0.627 7.195 10.398 1 98.31 28 LYS B C 1
ATOM 753 O O . LYS B 1 28 ? -0.561 6.023 10.031 1 98.31 28 LYS B O 1
ATOM 758 N N . LYS B 1 29 ? -0.688 8.203 9.68 1 98.75 29 LYS B N 1
ATOM 759 C CA . LYS B 1 29 ? -0.656 7.988 8.234 1 98.75 29 LYS B CA 1
ATOM 760 C C . LYS B 1 29 ? 0.687 7.418 7.789 1 98.75 29 LYS B C 1
ATOM 762 O O . LYS B 1 29 ? 0.74 6.551 6.914 1 98.75 29 LYS B O 1
ATOM 767 N N . ASP B 1 30 ? 1.774 7.926 8.359 1 98.56 30 ASP B N 1
ATOM 768 C CA . ASP B 1 30 ? 3.096 7.379 8.07 1 98.56 30 ASP B CA 1
ATOM 769 C C . ASP B 1 30 ? 3.156 5.887 8.391 1 98.56 30 ASP B C 1
ATOM 771 O O . ASP B 1 30 ? 3.713 5.102 7.621 1 98.56 30 ASP B O 1
ATOM 775 N N . ALA B 1 31 ? 2.57 5.461 9.453 1 98.75 31 ALA B N 1
ATOM 776 C CA . ALA B 1 31 ? 2.557 4.059 9.859 1 98.75 31 ALA B CA 1
ATOM 777 C C . ALA B 1 31 ? 1.756 3.211 8.875 1 98.75 31 ALA B C 1
ATOM 779 O O . ALA B 1 31 ? 2.145 2.086 8.555 1 98.75 31 ALA B O 1
ATOM 780 N N . LYS B 1 32 ? 0.691 3.74 8.391 1 98.88 32 LYS B N 1
ATOM 781 C CA . LYS B 1 32 ? -0.142 3.031 7.422 1 98.88 32 LYS B CA 1
ATOM 782 C C . LYS B 1 32 ? 0.59 2.852 6.094 1 98.88 32 LYS B C 1
ATOM 784 O O . LYS B 1 32 ? 0.535 1.778 5.492 1 98.88 32 LYS B O 1
ATOM 789 N N . ILE B 1 33 ? 1.238 3.912 5.742 1 98.88 33 ILE B N 1
ATOM 790 C CA . ILE B 1 33 ? 2.016 3.863 4.508 1 98.88 33 ILE B CA 1
ATOM 791 C C . ILE B 1 33 ? 3.08 2.775 4.613 1 98.88 33 ILE B C 1
ATOM 793 O O . ILE B 1 33 ? 3.234 1.959 3.701 1 98.88 33 ILE B O 1
ATOM 797 N N . GLU B 1 34 ? 3.764 2.715 5.695 1 98.69 34 GLU B N 1
ATOM 798 C CA . GLU B 1 34 ? 4.793 1.697 5.898 1 98.69 34 GLU B CA 1
ATOM 799 C C . GLU B 1 34 ? 4.203 0.293 5.816 1 98.69 34 GLU B C 1
ATOM 801 O O . GLU B 1 34 ? 4.785 -0.596 5.191 1 98.69 34 GLU B O 1
ATOM 806 N N . SER B 1 35 ? 3.061 0.063 6.371 1 98.88 35 SER B N 1
ATOM 807 C CA . SER B 1 35 ? 2.395 -1.234 6.359 1 98.88 35 SER B CA 1
ATOM 808 C C . SER B 1 35 ? 1.991 -1.638 4.945 1 98.88 35 SER B C 1
ATOM 810 O O . SER B 1 35 ? 2.195 -2.783 4.539 1 98.88 35 SER B O 1
ATOM 812 N N . LEU B 1 36 ? 1.531 -0.673 4.34 1 98.81 36 LEU B N 1
ATOM 813 C CA . LEU B 1 36 ? 1.084 -0.934 2.977 1 98.81 36 LEU B CA 1
ATOM 814 C C . LEU B 1 36 ? 2.268 -1.242 2.066 1 98.81 36 LEU B C 1
ATOM 816 O O . LEU B 1 36 ? 2.174 -2.104 1.189 1 98.81 36 LEU B O 1
ATOM 820 N N . GLU B 1 37 ? 3.33 -0.524 2.23 1 98.75 37 GLU B N 1
ATOM 821 C CA . GLU B 1 37 ? 4.527 -0.776 1.435 1 98.75 37 GLU B CA 1
ATOM 822 C C . GLU B 1 37 ? 5.086 -2.17 1.706 1 98.75 37 GLU B C 1
ATOM 824 O O . GLU B 1 37 ? 5.527 -2.857 0.783 1 98.75 37 GLU B O 1
ATOM 829 N N . LYS B 1 38 ? 5.051 -2.635 2.918 1 98.81 38 LYS B N 1
ATOM 830 C CA . LYS B 1 38 ? 5.492 -3.98 3.266 1 98.81 38 LYS B CA 1
ATOM 831 C C . LYS B 1 38 ? 4.605 -5.039 2.611 1 98.81 38 LYS B C 1
ATOM 833 O O . LYS B 1 38 ? 5.105 -6.004 2.031 1 98.81 38 LYS B O 1
ATOM 838 N N . GLU B 1 39 ? 3.387 -4.848 2.744 1 98.5 39 GLU B N 1
ATOM 839 C CA . GLU B 1 39 ? 2.432 -5.781 2.156 1 98.5 39 GLU B CA 1
ATOM 840 C C . GLU B 1 39 ? 2.596 -5.859 0.641 1 98.5 39 GLU B C 1
ATOM 842 O O . GLU B 1 39 ? 2.568 -6.945 0.063 1 98.5 39 GLU B O 1
ATOM 847 N N . ASN B 1 40 ? 2.709 -4.688 0.099 1 98.56 40 ASN B N 1
ATOM 848 C CA . ASN B 1 40 ? 2.924 -4.613 -1.343 1 98.56 40 ASN B CA 1
ATOM 849 C C . ASN B 1 40 ? 4.164 -5.395 -1.767 1 98.56 40 ASN B C 1
ATOM 851 O O . ASN B 1 40 ? 4.145 -6.102 -2.775 1 98.56 40 ASN B O 1
ATOM 855 N N . THR B 1 41 ? 5.188 -5.301 -1.052 1 98.69 41 THR B N 1
ATOM 856 C CA . THR B 1 41 ? 6.414 -6.043 -1.332 1 98.69 41 THR B CA 1
ATOM 857 C C . THR B 1 41 ? 6.164 -7.547 -1.237 1 98.69 41 THR B C 1
ATOM 859 O O . THR B 1 41 ? 6.605 -8.312 -2.1 1 98.69 41 THR B O 1
ATOM 862 N N . GLU B 1 42 ? 5.477 -8.016 -0.225 1 98.38 42 GLU B N 1
ATOM 863 C CA . GLU B 1 42 ? 5.176 -9.43 -0.026 1 98.38 42 GLU B CA 1
ATOM 864 C C . GLU B 1 42 ? 4.332 -9.977 -1.172 1 98.38 42 GLU B C 1
ATOM 866 O O . GLU B 1 42 ? 4.586 -11.078 -1.664 1 98.38 42 GLU B O 1
ATOM 871 N N . PHE B 1 43 ? 3.416 -9.203 -1.578 1 98.69 43 PHE B N 1
ATOM 872 C CA . PHE B 1 43 ? 2.551 -9.648 -2.664 1 98.69 43 PHE B CA 1
ATOM 873 C C . PHE B 1 43 ? 3.318 -9.703 -3.979 1 98.69 43 PHE B C 1
ATOM 875 O O . PHE B 1 43 ? 3.096 -10.602 -4.797 1 98.69 43 PHE B O 1
ATOM 882 N N . LYS B 1 44 ? 4.176 -8.742 -4.203 1 98.31 44 LYS B N 1
ATOM 883 C CA . LYS B 1 44 ? 5.008 -8.734 -5.402 1 98.31 44 LYS B CA 1
ATOM 884 C C . LYS B 1 44 ? 5.902 -9.969 -5.457 1 98.31 44 LYS B C 1
ATOM 886 O O . LYS B 1 44 ? 6.012 -10.617 -6.5 1 98.31 44 LYS B O 1
ATOM 891 N N . GLU B 1 45 ? 6.508 -10.297 -4.375 1 98.44 45 GLU B N 1
ATOM 892 C CA . GLU B 1 45 ? 7.355 -11.484 -4.305 1 98.44 45 GLU B CA 1
ATOM 893 C C . GLU B 1 45 ? 6.543 -12.75 -4.543 1 98.44 45 GLU B C 1
ATOM 895 O O . GLU B 1 45 ? 7.004 -13.672 -5.227 1 98.44 45 GLU B O 1
ATOM 900 N N . SER B 1 46 ? 5.395 -12.797 -3.949 1 98.5 46 SER B N 1
ATOM 901 C CA . SER B 1 46 ? 4.512 -13.938 -4.141 1 98.5 46 SER B CA 1
ATOM 902 C C . SER B 1 46 ? 4.105 -14.086 -5.602 1 98.5 46 SER B C 1
ATOM 904 O O . SER B 1 46 ? 4.109 -15.195 -6.145 1 98.5 46 SER B O 1
ATOM 906 N N . ASN B 1 47 ? 3.816 -12.961 -6.141 1 98.25 47 ASN B N 1
ATOM 907 C CA . ASN B 1 47 ? 3.463 -12.953 -7.555 1 98.25 47 ASN B CA 1
ATOM 908 C C . ASN B 1 47 ? 4.602 -13.484 -8.422 1 98.25 47 ASN B C 1
ATOM 910 O O . ASN B 1 47 ? 4.371 -14.258 -9.352 1 98.25 47 ASN B O 1
ATOM 914 N N . GLU B 1 48 ? 5.793 -13.148 -8.18 1 98.06 48 GLU B N 1
ATOM 915 C CA . GLU B 1 48 ? 6.957 -13.609 -8.93 1 98.06 48 GLU B CA 1
ATOM 916 C C . GLU B 1 48 ? 7.164 -15.109 -8.773 1 98.06 48 GLU B C 1
ATOM 918 O O . GLU B 1 48 ? 7.414 -15.812 -9.758 1 98.06 48 GLU B O 1
ATOM 923 N N . LYS B 1 49 ? 7.016 -15.672 -7.539 1 98.69 49 LYS B N 1
ATOM 924 C CA . LYS B 1 49 ? 7.176 -17.094 -7.254 1 98.69 49 LYS B CA 1
ATOM 925 C C . LYS B 1 49 ? 6.109 -17.922 -7.965 1 98.69 49 LYS B C 1
ATOM 927 O O . LYS B 1 49 ? 6.414 -18.953 -8.562 1 98.69 49 LYS B O 1
ATOM 932 N N . LEU B 1 50 ? 4.965 -17.422 -7.934 1 98.56 50 LEU B N 1
ATOM 933 C CA . LEU B 1 50 ? 3.85 -18.125 -8.555 1 98.56 50 LEU B CA 1
ATOM 934 C C . LEU B 1 50 ? 3.996 -18.141 -10.078 1 98.56 50 LEU B C 1
ATOM 936 O O . LEU B 1 50 ? 3.705 -19.141 -10.727 1 98.56 50 LEU B O 1
ATOM 940 N N . THR B 1 51 ? 4.406 -17.062 -10.625 1 98.44 51 THR B N 1
ATOM 941 C CA . THR B 1 51 ? 4.625 -16.984 -12.07 1 98.44 51 THR B CA 1
ATOM 942 C C . THR B 1 51 ? 5.703 -17.953 -12.516 1 98.44 51 THR B C 1
ATOM 944 O O . THR B 1 51 ? 5.535 -18.672 -13.508 1 98.44 51 THR B O 1
ATOM 947 N N . LYS B 1 52 ? 6.738 -18.078 -11.727 1 98.31 52 LYS B N 1
ATOM 948 C CA . LYS B 1 52 ? 7.809 -19.031 -12.031 1 98.31 52 LYS B CA 1
ATOM 949 C C . LYS B 1 52 ? 7.316 -20.469 -11.93 1 98.31 52 LYS B C 1
ATOM 951 O O . LYS B 1 52 ? 7.625 -21.297 -12.797 1 98.31 52 LYS B O 1
ATOM 956 N N . SER B 1 53 ? 6.57 -20.641 -10.906 1 97.56 53 SER B N 1
ATOM 957 C CA . SER B 1 53 ? 6 -21.969 -10.711 1 97.56 53 SER B CA 1
ATOM 958 C C . SER B 1 53 ? 5.078 -22.344 -11.867 1 97.56 53 SER B C 1
ATOM 960 O O . SER B 1 53 ? 5.137 -23.469 -12.375 1 97.56 53 SER B O 1
ATOM 962 N N . ASN B 1 54 ? 4.336 -21.406 -12.227 1 97.75 54 ASN B N 1
ATOM 963 C CA . ASN B 1 54 ? 3.42 -21.609 -13.344 1 97.75 54 ASN B CA 1
ATOM 964 C C . ASN B 1 54 ? 4.168 -21.938 -14.633 1 97.75 54 ASN B C 1
ATOM 966 O O . ASN B 1 54 ? 3.773 -22.844 -15.375 1 97.75 54 ASN B O 1
ATOM 970 N N . LYS B 1 55 ? 5.211 -21.344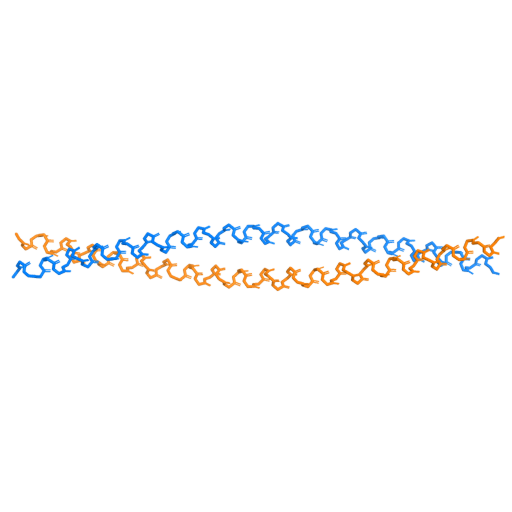 -14.914 1 98.12 55 LYS B N 1
ATOM 971 C CA . LYS B 1 55 ? 6.008 -21.578 -16.109 1 98.12 55 LYS B CA 1
ATOM 972 C C . LYS B 1 55 ? 6.652 -22.969 -16.078 1 98.12 55 LYS B C 1
ATOM 974 O O . LYS B 1 55 ? 6.684 -23.672 -17.094 1 98.12 55 LYS B O 1
ATOM 979 N N . LYS B 1 56 ? 7.148 -23.453 -15 1 98.12 56 LYS B N 1
ATOM 980 C CA . LYS B 1 56 ? 7.742 -24.781 -14.836 1 98.12 56 LYS B CA 1
ATOM 981 C C . LYS B 1 56 ? 6.707 -25.875 -15.062 1 98.12 56 LYS B C 1
ATOM 983 O O . LYS B 1 56 ? 6.988 -26.875 -15.734 1 98.12 56 LYS B O 1
ATOM 988 N N . LEU B 1 57 ? 5.555 -25.562 -14.531 1 97.31 57 LEU B N 1
ATOM 989 C CA . LEU B 1 57 ? 4.477 -26.547 -14.672 1 97.31 57 LEU B CA 1
ATOM 990 C C . LEU B 1 57 ? 4.016 -26.641 -16.125 1 97.31 57 LEU B C 1
ATOM 992 O O . LEU B 1 57 ? 3.766 -27.734 -16.625 1 97.31 57 LEU B O 1
ATOM 996 N N . GLU B 1 58 ? 3.902 -25.531 -16.703 1 96.44 58 GLU B N 1
ATOM 997 C CA . GLU B 1 58 ? 3.525 -25.516 -18.109 1 96.44 58 GLU B CA 1
ATOM 998 C C . GLU B 1 58 ? 4.52 -26.312 -18.953 1 96.44 58 GLU B C 1
ATOM 1000 O O . GLU B 1 58 ? 4.125 -27.078 -19.828 1 96.44 58 GLU B O 1
ATOM 1005 N N . THR B 1 59 ? 5.797 -26.094 -18.703 1 97.25 59 THR B N 1
ATOM 1006 C CA . THR B 1 59 ? 6.844 -26.797 -19.438 1 97.25 59 THR B CA 1
ATOM 1007 C C . THR B 1 59 ? 6.766 -28.297 -19.188 1 97.25 59 THR B C 1
ATOM 1009 O O . THR B 1 59 ? 6.797 -29.094 -20.141 1 97.25 59 THR B O 1
ATOM 1012 N N . LEU B 1 60 ? 6.582 -28.703 -17.984 1 95.5 60 LEU B N 1
ATOM 1013 C CA . LEU B 1 60 ? 6.484 -30.109 -17.609 1 95.5 60 LEU B CA 1
ATOM 1014 C C . LEU B 1 60 ? 5.262 -30.75 -18.25 1 95.5 60 LEU B C 1
ATOM 1016 O O . LEU B 1 60 ? 5.359 -31.844 -18.828 1 95.5 60 LEU B O 1
ATOM 1020 N N . CYS B 1 61 ? 4.191 -30.047 -18.25 1 95.25 61 CYS B N 1
ATOM 1021 C CA . CYS B 1 61 ? 2.959 -30.578 -18.828 1 95.25 61 CYS B CA 1
ATOM 1022 C C . CYS B 1 61 ? 3.078 -30.703 -20.328 1 95.25 61 CYS B C 1
ATOM 1024 O O . CYS B 1 61 ? 2.592 -31.672 -20.922 1 95.25 61 CYS B O 1
ATOM 1026 N N . SER B 1 62 ? 3.713 -29.781 -20.922 1 94.69 62 SER B N 1
ATOM 1027 C CA . SER B 1 62 ? 3.936 -29.828 -22.359 1 94.69 62 SER B CA 1
ATOM 1028 C C . SER B 1 62 ? 4.797 -31.031 -22.75 1 94.69 62 SER B C 1
ATOM 1030 O O . SER B 1 62 ? 4.523 -31.703 -23.75 1 94.69 62 SER B O 1
ATOM 1032 N N . GLU B 1 63 ? 5.852 -31.391 -21.969 1 94.31 63 GLU B N 1
ATOM 1033 C CA . GLU B 1 63 ? 6.711 -32.531 -22.203 1 94.31 63 GLU B CA 1
ATOM 1034 C C . GLU B 1 63 ? 5.938 -33.844 -22.047 1 94.31 63 GLU B C 1
ATOM 1036 O O . GLU B 1 63 ? 6.082 -34.781 -22.859 1 94.31 63 GLU B O 1
ATOM 1041 N N . LEU B 1 64 ? 5.062 -33.906 -21.141 1 93.19 64 LEU B N 1
ATOM 1042 C CA . LEU B 1 64 ? 4.246 -35.094 -20.906 1 93.19 64 LEU B CA 1
ATOM 1043 C C . LEU B 1 64 ? 3.248 -35.281 -22.031 1 93.19 64 LEU B C 1
ATOM 1045 O O . LEU B 1 64 ? 3.006 -36.438 -22.453 1 93.19 64 LEU B O 1
ATOM 1049 N N . LYS B 1 65 ? 2.762 -34.281 -22.625 1 91.38 65 LYS B N 1
ATOM 1050 C CA . LYS B 1 65 ? 1.812 -34.344 -23.734 1 91.38 65 LYS B CA 1
ATOM 1051 C C . LYS B 1 65 ? 2.484 -34.875 -25 1 91.38 65 LYS B C 1
ATOM 1053 O O . LYS B 1 65 ? 1.885 -35.625 -25.766 1 91.38 65 LYS B O 1
ATOM 1058 N N . ASN B 1 66 ? 3.686 -34.5 -25.141 1 87.25 66 ASN B N 1
ATOM 1059 C CA . ASN B 1 66 ? 4.414 -34.906 -26.344 1 87.25 66 ASN B CA 1
ATOM 1060 C C . ASN B 1 66 ? 4.93 -36.312 -26.25 1 87.25 66 ASN B C 1
ATOM 1062 O O . ASN B 1 66 ? 5.246 -36.938 -27.281 1 87.25 66 ASN B O 1
ATOM 1066 N N . MET B 1 67 ? 5.102 -36.969 -25.25 1 80.81 67 MET B N 1
ATOM 1067 C CA . MET B 1 67 ? 5.516 -38.344 -25.078 1 80.81 67 MET B CA 1
ATOM 1068 C C . MET B 1 67 ? 4.355 -39.312 -25.328 1 80.81 67 MET B C 1
ATOM 1070 O O . MET B 1 67 ? 4.566 -40.469 -25.688 1 80.81 67 MET B O 1
ATOM 1074 N N . LYS B 1 68 ? 3.148 -38.844 -25.438 1 62.81 68 LYS B N 1
ATOM 1075 C CA . LYS B 1 68 ? 2.037 -39.688 -25.844 1 62.81 68 LYS B CA 1
ATOM 1076 C C . LYS B 1 68 ? 1.895 -39.719 -27.359 1 62.81 68 LYS B C 1
ATOM 1078 O O . LYS B 1 68 ? 1.548 -40.75 -27.938 1 62.81 68 LYS B O 1
#

pLDDT: mean 92.35, std 11.91, range [47.53, 98.88]

Solvent-accessible surface area (backbone atoms only — not comparable to full-atom values): 7136 Å² total; per-residue (Å²): 114,68,67,60,39,54,53,37,53,50,46,40,52,51,47,52,52,51,43,53,52,50,53,52,52,42,52,54,48,52,54,49,41,53,52,42,53,51,50,39,51,52,37,52,53,49,42,54,53,45,54,51,49,41,52,53,48,51,52,52,35,52,55,48,60,69,75,106,113,68,69,58,40,55,54,38,54,50,47,39,54,53,47,51,52,52,42,51,53,49,51,53,52,42,52,53,49,53,53,50,42,53,51,41,54,52,50,38,50,53,38,50,53,50,40,53,52,47,53,51,50,39,53,54,48,51,52,53,34,52,56,49,62,68,74,107

Sequence (136 aa):
EAYKSGSEASEVEKLKKELDELKQASAKKDAKIESLEKENTEFKESNEKLTKSNKKLETLCSELKNMKEAYKSGSEASEVEKLKKELDELKQASAKKDAKIESLEKENTEFKESNEKLTKSNKKLETLCSELKNMK